Protein AF-A0A8S3I1Z5-F1 (afdb_monomer_lite)

Structure (mmCIF, N/CA/C/O backbone):
data_AF-A0A8S3I1Z5-F1
#
_entry.id   AF-A0A8S3I1Z5-F1
#
loop_
_atom_site.group_PDB
_atom_site.id
_atom_site.type_symbol
_atom_site.label_atom_id
_atom_site.label_alt_id
_atom_site.label_comp_id
_atom_site.label_asym_id
_atom_site.label_entity_id
_atom_site.label_seq_id
_atom_site.pdbx_PDB_ins_code
_atom_site.Cartn_x
_atom_site.Cartn_y
_atom_site.Cartn_z
_atom_site.occupancy
_atom_site.B_iso_or_equiv
_atom_site.auth_seq_id
_atom_site.auth_comp_id
_atom_site.auth_asym_id
_atom_site.auth_atom_id
_atom_si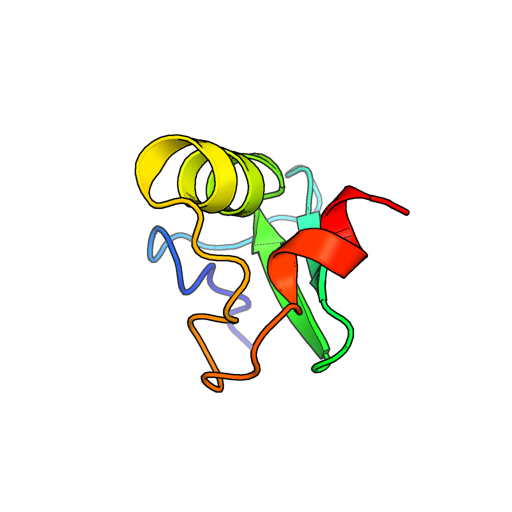te.pdbx_PDB_model_num
ATOM 1 N N . MET A 1 1 ? -4.469 -10.123 14.736 1.00 43.66 1 MET A N 1
ATOM 2 C CA . MET A 1 1 ? -3.272 -10.093 13.874 1.00 43.66 1 MET A CA 1
ATOM 3 C C . MET A 1 1 ? -3.012 -8.636 13.541 1.00 43.66 1 MET A C 1
ATOM 5 O O . MET A 1 1 ? -3.986 -7.947 13.269 1.00 43.66 1 MET A O 1
ATOM 9 N N . ALA A 1 2 ? -1.778 -8.148 13.666 1.00 51.91 2 ALA A N 1
ATOM 10 C CA . ALA A 1 2 ? -1.457 -6.757 13.356 1.00 51.91 2 ALA A CA 1
ATOM 11 C C . ALA A 1 2 ? -1.491 -6.568 11.834 1.00 51.91 2 ALA A C 1
ATOM 13 O O . ALA A 1 2 ? -0.709 -7.188 11.116 1.00 51.91 2 ALA A O 1
ATOM 14 N N . ASN A 1 3 ? -2.435 -5.766 11.352 1.00 73.81 3 ASN A N 1
ATOM 15 C CA . ASN A 1 3 ? -2.456 -5.311 9.972 1.00 73.81 3 ASN A CA 1
ATOM 16 C C . ASN A 1 3 ? -1.623 -4.028 9.958 1.00 73.81 3 ASN A C 1
ATOM 18 O O . ASN A 1 3 ? -2.110 -2.979 10.355 1.00 73.81 3 ASN A O 1
ATOM 22 N N . GLU A 1 4 ? -0.345 -4.121 9.602 1.00 88.50 4 GLU A N 1
ATOM 23 C CA . GLU A 1 4 ? 0.577 -2.981 9.561 1.00 88.50 4 GLU A CA 1
ATOM 24 C C . GLU A 1 4 ? 0.920 -2.605 8.116 1.00 88.50 4 GLU A C 1
ATOM 26 O O . GLU A 1 4 ? 1.143 -3.455 7.253 1.00 88.50 4 GLU A O 1
ATOM 31 N N . CYS A 1 5 ? 0.970 -1.306 7.833 1.00 89.75 5 CYS A N 1
ATOM 32 C CA . CYS A 1 5 ? 1.341 -0.795 6.526 1.00 89.75 5 CYS A CA 1
ATOM 33 C C . CYS A 1 5 ? 2.836 -1.024 6.300 1.00 89.75 5 CYS A C 1
ATOM 35 O O . CYS A 1 5 ? 3.650 -0.272 6.825 1.00 89.75 5 CYS A O 1
ATOM 37 N N . SER A 1 6 ? 3.237 -1.953 5.432 1.00 86.44 6 SER A N 1
ATOM 38 C CA . SER A 1 6 ? 4.672 -2.185 5.164 1.00 86.44 6 SER A CA 1
ATOM 39 C C . SER A 1 6 ? 5.383 -1.031 4.427 1.00 86.44 6 SER A C 1
ATOM 41 O O . SER A 1 6 ? 6.556 -1.156 4.079 1.00 86.44 6 SER A O 1
ATOM 43 N N . ILE A 1 7 ? 4.685 0.074 4.126 1.00 87.12 7 ILE A N 1
ATOM 44 C CA . ILE A 1 7 ? 5.273 1.293 3.545 1.00 87.12 7 ILE A CA 1
ATOM 45 C C . ILE A 1 7 ? 5.700 2.280 4.637 1.00 87.12 7 ILE A C 1
ATOM 47 O O . ILE A 1 7 ? 6.774 2.864 4.522 1.00 87.12 7 ILE A O 1
ATOM 51 N N . CYS A 1 8 ? 4.867 2.485 5.663 1.00 90.06 8 CYS A N 1
ATOM 52 C CA . CYS A 1 8 ? 5.122 3.452 6.738 1.00 90.06 8 CYS A CA 1
ATOM 53 C C . CYS A 1 8 ? 5.279 2.821 8.128 1.00 90.06 8 CYS A C 1
ATOM 55 O O . CYS A 1 8 ? 5.481 3.554 9.092 1.00 90.06 8 CYS A O 1
ATOM 57 N N . GLU A 1 9 ? 5.165 1.495 8.220 1.00 88.62 9 GLU A N 1
ATOM 58 C CA . GLU A 1 9 ? 5.333 0.685 9.434 1.00 88.62 9 GLU A CA 1
ATOM 59 C C . GLU A 1 9 ? 4.370 1.095 10.565 1.00 88.62 9 GLU A C 1
ATOM 61 O O . GLU A 1 9 ? 4.659 0.939 11.748 1.00 88.62 9 GLU A O 1
ATOM 66 N N . LYS A 1 10 ? 3.206 1.647 10.195 1.00 89.94 10 LYS A N 1
ATOM 67 C CA . LYS A 1 10 ? 2.121 2.017 11.116 1.00 89.94 10 LYS A CA 1
ATOM 68 C C . LYS A 1 10 ? 0.977 1.016 11.043 1.00 89.94 10 LYS A C 1
ATOM 70 O O . LYS A 1 10 ? 0.737 0.447 9.979 1.00 89.94 10 LYS A O 1
ATOM 75 N N . GLU A 1 11 ? 0.251 0.854 12.146 1.00 90.31 11 GLU A N 1
ATOM 76 C CA . GLU A 1 11 ? -1.006 0.100 12.161 1.00 90.31 11 GLU A CA 1
ATOM 77 C C . GLU A 1 11 ? -2.000 0.661 11.140 1.00 90.31 11 GLU A C 1
ATOM 79 O O . GLU A 1 11 ? -2.077 1.871 10.930 1.00 90.31 11 GLU A O 1
ATOM 84 N N . LEU A 1 12 ? -2.710 -0.256 10.488 1.00 89.62 12 LEU A N 1
ATOM 85 C CA . LEU A 1 12 ? -3.821 0.008 9.590 1.00 89.62 12 LEU A CA 1
ATOM 86 C C . LEU A 1 12 ? -5.100 -0.014 10.433 1.00 89.62 12 LEU A C 1
ATOM 88 O O . LEU A 1 12 ? -5.475 -1.079 10.935 1.00 89.62 12 LEU A O 1
ATOM 92 N N . ASN A 1 13 ? -5.790 1.120 10.566 1.00 86.19 13 ASN A N 1
ATOM 93 C CA . ASN A 1 13 ? -7.094 1.145 11.222 1.00 86.19 13 ASN A CA 1
ATOM 94 C C . ASN A 1 13 ? -8.233 1.102 10.197 1.00 86.19 13 ASN A C 1
ATOM 96 O O . ASN A 1 13 ? -8.092 1.493 9.044 1.00 86.19 13 ASN A O 1
ATOM 100 N N . GLU A 1 14 ? -9.416 0.688 10.651 1.00 80.94 14 GLU A N 1
ATOM 101 C CA . GLU A 1 14 ? -10.650 0.702 9.848 1.00 80.94 14 GLU A CA 1
ATOM 102 C C . GLU A 1 14 ? -11.095 2.121 9.455 1.00 80.94 14 GLU A C 1
ATOM 104 O O . GLU A 1 14 ? -11.871 2.295 8.520 1.00 80.94 14 GLU A O 1
ATOM 109 N N . ALA A 1 15 ? -10.626 3.132 10.191 1.00 86.50 15 ALA A N 1
ATOM 110 C CA . ALA A 1 15 ? -10.879 4.538 9.898 1.00 86.50 15 ALA A CA 1
ATOM 111 C C . ALA A 1 15 ? -9.921 5.113 8.841 1.00 86.50 15 ALA A C 1
ATOM 113 O O . ALA A 1 15 ? -10.175 6.208 8.342 1.00 86.50 15 ALA A O 1
ATOM 114 N N . ASP A 1 16 ? -8.826 4.415 8.530 1.00 86.69 16 ASP A N 1
ATOM 115 C CA . ASP A 1 16 ? -7.891 4.844 7.501 1.00 86.69 16 ASP A CA 1
ATOM 116 C C . ASP A 1 16 ? -8.384 4.428 6.114 1.00 86.69 16 ASP A C 1
ATOM 118 O O . ASP A 1 16 ? -9.016 3.389 5.921 1.00 86.69 16 ASP A O 1
ATOM 122 N N . ASP A 1 17 ? -8.043 5.234 5.113 1.00 90.88 17 ASP A N 1
ATOM 123 C CA . ASP A 1 17 ? -8.242 4.867 3.718 1.00 90.88 17 ASP A CA 1
ATOM 124 C C . ASP A 1 17 ? -7.240 3.769 3.357 1.00 90.88 17 ASP A C 1
ATOM 126 O O . ASP A 1 17 ? -6.050 4.024 3.138 1.00 90.88 17 ASP A O 1
ATOM 130 N N . LEU A 1 18 ? -7.723 2.531 3.334 1.00 90.75 18 LEU A N 1
ATOM 131 C CA . LEU A 1 18 ? -6.932 1.355 3.014 1.00 90.75 18 LEU A CA 1
ATOM 132 C C . LEU A 1 18 ? -7.131 0.953 1.556 1.00 90.75 18 LEU A C 1
ATOM 134 O O . LEU A 1 18 ? -8.236 0.984 1.020 1.00 90.75 18 LEU A O 1
ATOM 138 N N . VAL A 1 19 ? -6.045 0.536 0.918 1.00 89.81 19 VAL A N 1
ATOM 139 C CA . VAL A 1 19 ? -6.063 -0.057 -0.412 1.00 89.81 19 VAL A CA 1
ATOM 140 C C . VAL A 1 19 ? -5.500 -1.467 -0.327 1.00 89.81 19 VAL A C 1
ATOM 142 O O . VAL A 1 19 ? -4.387 -1.679 0.160 1.00 89.81 19 VAL A O 1
ATOM 145 N N . THR A 1 20 ? -6.280 -2.433 -0.796 1.00 89.38 20 THR A N 1
ATOM 146 C CA . THR A 1 20 ? -5.840 -3.820 -0.929 1.00 89.38 20 THR A CA 1
ATOM 147 C C . THR A 1 20 ? -5.382 -4.047 -2.358 1.00 89.38 20 THR A C 1
ATOM 149 O O . THR A 1 20 ? -6.096 -3.773 -3.319 1.00 89.38 20 THR A O 1
ATOM 152 N N . THR A 1 21 ? -4.146 -4.503 -2.483 1.00 88.06 21 THR A N 1
ATOM 153 C CA . THR A 1 21 ? -3.520 -4.827 -3.764 1.00 88.06 21 THR A CA 1
ATOM 154 C C . THR A 1 21 ? -3.961 -6.192 -4.273 1.00 88.06 21 THR A C 1
ATOM 156 O O . THR A 1 21 ? -4.431 -7.024 -3.502 1.00 88.06 21 THR A O 1
ATOM 159 N N . ASP A 1 22 ? -3.740 -6.459 -5.560 1.00 86.44 22 ASP A N 1
ATOM 160 C CA . ASP A 1 22 ? -4.087 -7.750 -6.178 1.00 86.44 22 ASP A CA 1
ATOM 161 C C . ASP A 1 22 ? -3.307 -8.935 -5.572 1.00 86.44 22 ASP A C 1
ATOM 163 O O . ASP A 1 22 ? -3.759 -10.074 -5.573 1.00 86.44 22 ASP A O 1
ATOM 167 N N . CYS A 1 23 ? -2.149 -8.655 -4.966 1.00 89.38 23 CYS A N 1
ATOM 168 C CA . CYS A 1 23 ? -1.386 -9.629 -4.189 1.00 89.38 23 CYS A CA 1
ATOM 169 C C . CYS A 1 23 ? -1.881 -9.817 -2.741 1.00 89.38 23 CYS A C 1
ATOM 171 O O . CYS A 1 23 ? -1.110 -10.303 -1.919 1.00 89.38 23 CYS A O 1
ATOM 173 N N . ASP A 1 24 ? -3.109 -9.399 -2.420 1.00 88.44 24 ASP A N 1
ATOM 174 C CA . ASP A 1 24 ? -3.765 -9.527 -1.104 1.00 88.44 24 ASP A CA 1
ATOM 175 C C . ASP A 1 24 ? -3.038 -8.805 0.050 1.00 88.44 24 ASP A C 1
ATOM 177 O O . ASP A 1 24 ? -3.144 -9.165 1.218 1.00 88.44 24 ASP A O 1
ATOM 181 N N . HIS A 1 25 ? -2.275 -7.754 -0.263 1.00 88.88 25 HIS A N 1
ATOM 182 C CA . HIS A 1 25 ? -1.622 -6.923 0.750 1.00 88.88 25 HIS A CA 1
ATOM 183 C C . HIS A 1 25 ? -2.319 -5.577 0.872 1.00 88.88 25 HIS A C 1
ATOM 185 O O . HIS A 1 25 ? -2.577 -4.912 -0.137 1.00 88.88 25 HIS A O 1
ATOM 191 N N . THR A 1 26 ? -2.567 -5.163 2.110 1.00 90.38 26 THR A N 1
ATOM 192 C CA . THR A 1 26 ? -3.258 -3.914 2.428 1.00 90.38 26 THR A CA 1
ATOM 193 C C . THR A 1 26 ? -2.267 -2.842 2.858 1.00 90.38 26 THR A C 1
ATOM 195 O O . THR A 1 26 ? -1.354 -3.090 3.644 1.00 90.38 26 THR A O 1
ATOM 198 N N . PHE A 1 27 ? -2.455 -1.631 2.346 1.00 90.88 27 PHE A N 1
ATOM 199 C CA . PHE A 1 27 ? -1.641 -0.464 2.669 1.00 90.88 27 PHE A CA 1
ATOM 200 C C . PHE A 1 27 ? -2.534 0.756 2.862 1.00 90.88 27 PHE A C 1
ATOM 202 O O . PHE A 1 27 ? -3.659 0.787 2.372 1.00 90.88 27 PHE A O 1
ATOM 209 N N . HIS A 1 28 ? -2.015 1.804 3.498 1.00 93.31 28 HIS A N 1
ATOM 210 C CA . HIS A 1 28 ? -2.663 3.111 3.426 1.00 93.31 28 HIS A CA 1
ATOM 211 C C . HIS A 1 28 ? -2.676 3.599 1.973 1.00 93.31 28 HIS A C 1
ATOM 213 O O . HIS A 1 28 ? -1.627 3.631 1.319 1.00 93.31 28 HIS A O 1
ATO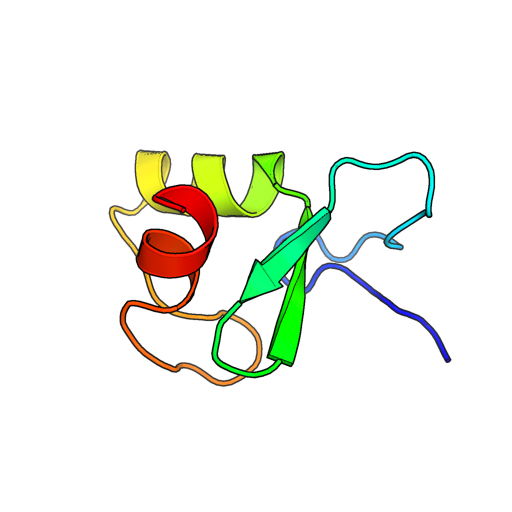M 219 N N . ARG A 1 29 ? -3.838 4.042 1.488 1.00 91.31 29 ARG A N 1
ATOM 220 C CA . ARG A 1 29 ? -4.024 4.625 0.154 1.00 91.31 29 ARG A CA 1
ATOM 221 C C . ARG A 1 29 ? -3.031 5.756 -0.090 1.00 91.31 29 ARG A C 1
ATOM 223 O O . ARG A 1 29 ? -2.383 5.786 -1.132 1.00 91.31 29 ARG A O 1
ATOM 230 N N . GLN A 1 30 ? -2.841 6.620 0.908 1.00 91.62 30 GLN A N 1
ATOM 231 C CA . GLN A 1 30 ? -1.863 7.705 0.841 1.00 91.62 30 GLN A CA 1
ATOM 232 C C . GLN A 1 30 ? -0.436 7.173 0.667 1.00 91.62 30 GLN A C 1
ATOM 234 O O . GLN A 1 30 ? 0.278 7.619 -0.221 1.00 91.62 30 GLN A O 1
ATOM 239 N N . CYS A 1 31 ? -0.026 6.175 1.455 1.00 91.38 31 CYS A N 1
ATOM 240 C CA . CYS A 1 31 ? 1.314 5.602 1.345 1.00 91.38 31 CYS A CA 1
ATOM 241 C C . CYS A 1 31 ? 1.550 4.925 -0.010 1.00 91.38 31 CYS A C 1
ATOM 243 O O . CYS A 1 31 ? 2.636 5.038 -0.577 1.00 91.38 31 CYS A O 1
ATOM 245 N N . ALA A 1 32 ? 0.542 4.228 -0.537 1.00 89.31 32 ALA A N 1
ATOM 246 C CA . ALA A 1 32 ? 0.589 3.656 -1.875 1.00 89.31 32 ALA A CA 1
ATOM 247 C C . ALA A 1 32 ? 0.752 4.757 -2.939 1.00 89.31 32 ALA A C 1
ATOM 249 O O . ALA A 1 32 ? 1.606 4.643 -3.817 1.00 89.31 32 ALA A O 1
ATOM 250 N N . GLN A 1 33 ? -0.002 5.851 -2.817 1.00 89.56 33 GLN A N 1
ATOM 251 C CA . GLN A 1 33 ? 0.002 6.954 -3.773 1.00 89.56 33 GLN A CA 1
ATOM 252 C C . GLN A 1 33 ? 1.306 7.757 -3.728 1.00 89.56 33 GLN A C 1
ATOM 254 O O . GLN A 1 33 ? 1.910 7.990 -4.770 1.00 89.56 33 GLN A O 1
ATOM 259 N N . GLU A 1 34 ? 1.811 8.089 -2.537 1.00 90.06 34 GLU A N 1
ATOM 260 C CA . GLU A 1 34 ? 3.120 8.734 -2.362 1.00 90.06 34 GLU A CA 1
ATOM 261 C C . GLU A 1 34 ? 4.253 7.881 -2.940 1.00 90.06 34 GLU A C 1
ATOM 263 O O . GLU A 1 34 ? 5.225 8.405 -3.485 1.00 90.06 34 GLU A O 1
ATOM 268 N N . ARG A 1 35 ? 4.139 6.552 -2.851 1.00 87.19 35 ARG A N 1
ATOM 269 C CA . ARG A 1 35 ? 5.141 5.628 -3.389 1.00 87.19 35 ARG A CA 1
ATOM 270 C C . ARG A 1 35 ? 5.123 5.576 -4.916 1.00 87.19 35 ARG A C 1
ATOM 272 O O . ARG A 1 35 ? 6.202 5.528 -5.521 1.00 87.19 35 ARG A O 1
ATOM 279 N N . LEU A 1 36 ? 3.935 5.642 -5.520 1.00 85.38 36 LEU A N 1
ATOM 280 C CA . LEU A 1 36 ? 3.785 5.831 -6.962 1.00 85.38 36 LEU A CA 1
ATOM 281 C C . LEU A 1 36 ? 4.376 7.174 -7.401 1.00 85.38 36 LEU A C 1
ATOM 283 O O . LEU A 1 36 ? 5.192 7.192 -8.316 1.00 85.38 36 LEU A O 1
ATOM 287 N N . ASP A 1 37 ? 4.040 8.263 -6.714 1.00 86.56 37 ASP A N 1
ATOM 288 C CA . ASP A 1 37 ? 4.455 9.620 -7.085 1.00 86.56 37 ASP A CA 1
ATOM 289 C C . ASP A 1 37 ? 5.975 9.825 -6.9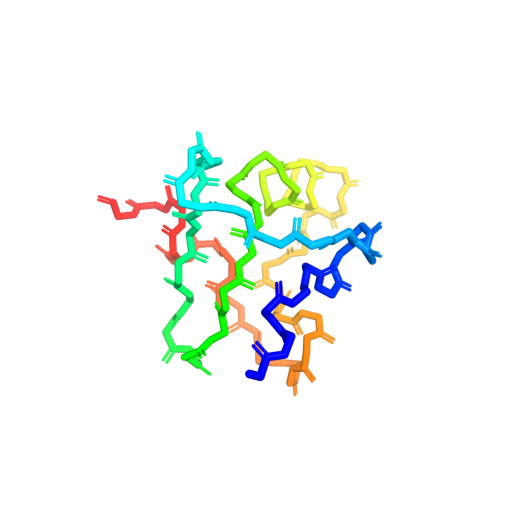28 1.00 86.56 37 ASP A C 1
ATOM 291 O O . ASP A 1 37 ? 6.676 10.211 -7.863 1.00 86.56 37 ASP A O 1
ATOM 295 N N . THR A 1 38 ? 6.527 9.434 -5.775 1.00 83.69 38 THR A N 1
ATOM 296 C CA . THR A 1 38 ? 7.936 9.686 -5.428 1.00 83.69 38 THR A CA 1
ATOM 297 C C . THR A 1 38 ? 8.904 8.807 -6.213 1.00 83.69 38 THR A C 1
ATOM 299 O O . THR A 1 38 ? 9.988 9.251 -6.594 1.00 83.69 38 THR A O 1
ATOM 302 N N . LYS A 1 39 ? 8.579 7.520 -6.395 1.00 74.50 39 LYS A N 1
ATOM 303 C CA . LYS A 1 39 ? 9.528 6.541 -6.950 1.00 74.50 3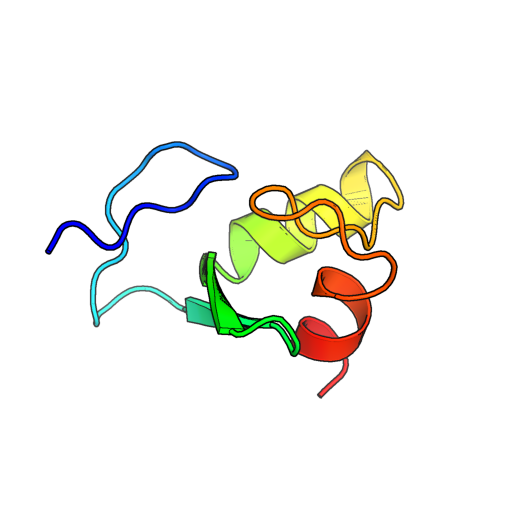9 LYS A CA 1
ATOM 304 C C . LYS A 1 39 ? 9.113 5.975 -8.302 1.00 74.50 39 LYS A C 1
ATOM 306 O O . LYS A 1 39 ? 9.900 5.221 -8.869 1.00 74.50 39 LYS A O 1
ATOM 311 N N . ASN A 1 40 ? 7.919 6.307 -8.811 1.00 76.69 40 ASN A N 1
ATOM 312 C CA . ASN A 1 40 ? 7.326 5.644 -9.981 1.00 76.69 40 ASN A CA 1
ATOM 313 C C . ASN A 1 40 ? 7.348 4.110 -9.817 1.00 76.69 40 ASN A C 1
ATOM 315 O O . ASN A 1 40 ? 7.560 3.352 -10.762 1.00 76.69 40 ASN A O 1
ATOM 319 N N . ARG A 1 41 ? 7.203 3.650 -8.566 1.00 81.00 41 ARG A N 1
ATOM 320 C CA . ARG A 1 41 ? 7.298 2.244 -8.174 1.00 81.00 41 ARG A CA 1
ATOM 321 C C . ARG A 1 41 ? 5.904 1.722 -7.907 1.00 81.00 41 ARG A C 1
ATOM 323 O O . ARG A 1 41 ? 5.308 2.038 -6.883 1.00 81.00 41 ARG A O 1
ATOM 330 N N . THR A 1 42 ? 5.422 0.897 -8.820 1.00 85.00 42 THR A N 1
ATOM 331 C CA . THR A 1 42 ? 4.145 0.196 -8.695 1.00 85.00 42 THR A CA 1
ATOM 332 C C . THR A 1 42 ? 4.284 -1.143 -7.965 1.00 85.00 42 THR A C 1
ATOM 334 O O . THR A 1 42 ? 3.292 -1.845 -7.806 1.00 85.00 42 THR A O 1
ATOM 337 N N . ASP A 1 43 ? 5.487 -1.503 -7.501 1.00 88.25 43 ASP A N 1
ATOM 338 C CA . ASP A 1 43 ? 5.748 -2.777 -6.830 1.00 88.25 43 ASP A CA 1
ATOM 339 C C . ASP A 1 43 ? 5.195 -2.842 -5.396 1.00 88.25 43 ASP A C 1
ATOM 341 O O . ASP A 1 43 ? 5.277 -1.884 -4.620 1.00 88.25 43 ASP A O 1
ATOM 345 N N . CYS A 1 44 ? 4.669 -4.001 -5.004 1.00 88.19 44 CYS A N 1
ATOM 346 C CA . CYS A 1 44 ? 4.244 -4.269 -3.635 1.00 88.19 44 CYS A CA 1
ATOM 347 C C . CYS A 1 44 ? 5.462 -4.372 -2.707 1.00 88.19 44 CYS A C 1
ATOM 349 O O . CYS A 1 44 ? 6.359 -5.179 -2.939 1.00 88.19 44 CYS A O 1
ATOM 351 N N . ARG A 1 45 ? 5.496 -3.602 -1.607 1.00 82.50 45 ARG A N 1
ATOM 352 C CA . ARG A 1 45 ? 6.640 -3.643 -0.671 1.00 82.50 45 ARG A CA 1
ATOM 353 C C . ARG A 1 45 ? 6.727 -4.951 0.110 1.00 82.50 45 ARG A C 1
ATOM 355 O O . ARG A 1 45 ? 7.828 -5.311 0.528 1.00 82.50 45 ARG A O 1
ATOM 362 N N . ALA A 1 46 ? 5.584 -5.598 0.325 1.00 83.75 46 ALA A N 1
ATOM 363 C CA . ALA A 1 46 ? 5.460 -6.777 1.166 1.00 83.75 46 ALA A CA 1
ATOM 364 C C . ALA A 1 46 ? 5.915 -8.055 0.446 1.00 83.75 46 ALA A C 1
ATOM 366 O O . ALA A 1 46 ? 6.677 -8.829 1.016 1.00 83.75 46 ALA A O 1
ATOM 367 N N . CYS A 1 47 ? 5.524 -8.243 -0.820 1.00 88.19 47 CYS A N 1
ATOM 368 C CA . CYS A 1 47 ? 5.875 -9.438 -1.598 1.00 88.19 47 CYS A CA 1
ATOM 369 C C . CYS A 1 47 ? 6.792 -9.178 -2.805 1.00 88.19 47 CYS A C 1
ATOM 371 O O . CYS A 1 47 ? 7.373 -10.120 -3.336 1.00 88.19 47 CYS A O 1
ATOM 373 N N . GLY A 1 48 ? 6.946 -7.926 -3.246 1.00 84.50 48 GLY A N 1
ATOM 374 C CA . GLY A 1 48 ? 7.762 -7.562 -4.409 1.00 84.50 48 GLY A CA 1
ATOM 375 C C . GLY A 1 48 ? 7.064 -7.688 -5.767 1.00 84.50 48 GLY A C 1
ATOM 376 O O . GLY A 1 48 ? 7.728 -7.508 -6.783 1.00 84.50 48 GLY A O 1
ATOM 377 N N . GLN A 1 49 ? 5.759 -7.984 -5.809 1.00 84.75 49 GLN A N 1
ATOM 378 C CA . GLN A 1 49 ? 5.006 -8.098 -7.063 1.00 84.75 49 GLN A CA 1
ATOM 379 C C . GLN A 1 49 ? 4.960 -6.751 -7.792 1.00 84.75 49 GLN A C 1
ATOM 381 O O . GLN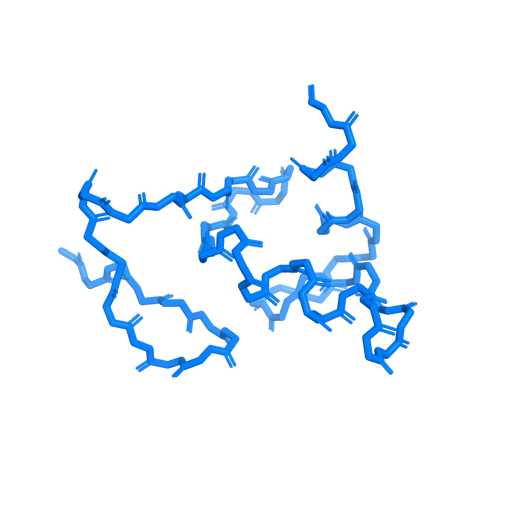 A 1 49 ? 4.568 -5.747 -7.197 1.00 84.75 49 GLN A O 1
ATOM 386 N N . ASP A 1 50 ? 5.360 -6.719 -9.061 1.00 82.88 50 ASP A N 1
ATOM 387 C CA . ASP A 1 50 ? 5.291 -5.516 -9.885 1.00 82.88 50 ASP A CA 1
ATOM 388 C C . ASP A 1 50 ? 3.836 -5.113 -10.160 1.00 82.88 50 ASP A C 1
ATOM 390 O O . ASP A 1 50 ? 2.917 -5.927 -10.080 1.00 82.88 50 ASP A O 1
ATOM 394 N N . SER A 1 51 ? 3.609 -3.830 -10.442 1.00 80.12 51 SER A N 1
ATOM 395 C CA . SER A 1 51 ? 2.292 -3.301 -10.836 1.00 80.12 51 SER A CA 1
ATOM 396 C C . SER A 1 51 ? 1.182 -3.346 -9.763 1.00 80.12 51 SER A C 1
ATOM 398 O O . SER A 1 51 ? 0.148 -2.708 -9.943 1.00 80.12 51 SER A O 1
ATOM 400 N N . ALA A 1 52 ? 1.410 -3.992 -8.617 1.00 83.56 52 ALA A N 1
ATOM 401 C CA . ALA A 1 52 ? 0.435 -4.202 -7.547 1.00 83.56 52 ALA A CA 1
ATOM 402 C C . ALA A 1 52 ? -0.165 -2.915 -6.948 1.00 83.56 52 ALA A C 1
ATOM 404 O O . ALA A 1 52 ? -1.371 -2.856 -6.731 1.00 83.56 52 ALA A O 1
ATOM 405 N N . LEU A 1 53 ? 0.642 -1.882 -6.678 1.00 83.75 53 LEU A N 1
ATOM 406 C CA . LEU A 1 53 ? 0.144 -0.603 -6.140 1.00 83.75 53 LEU A CA 1
ATOM 407 C C . LEU A 1 53 ? -0.554 0.243 -7.208 1.00 83.75 53 LEU A C 1
ATOM 409 O O . LEU A 1 53 ? -1.487 0.978 -6.898 1.00 83.75 53 LEU A O 1
ATOM 413 N N . GLY A 1 54 ? -0.074 0.155 -8.45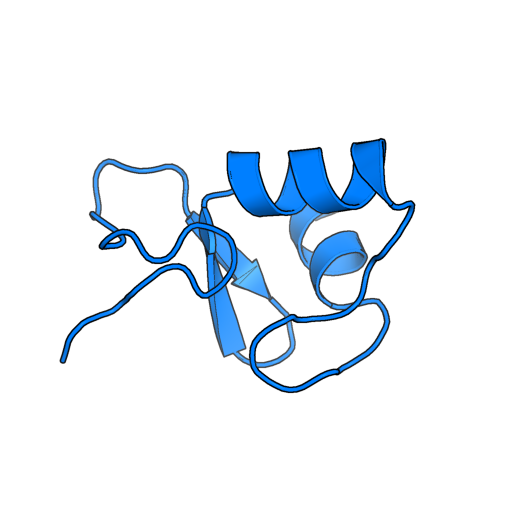1 1.00 82.56 54 GLY A N 1
ATOM 414 C CA . GLY A 1 54 ? -0.623 0.912 -9.573 1.00 82.56 54 GLY A CA 1
ATOM 415 C C . GLY A 1 54 ? -2.035 0.456 -9.910 1.00 82.56 54 GLY A C 1
ATOM 416 O O . GLY A 1 54 ? -2.937 1.283 -9.976 1.00 82.56 54 GLY A O 1
ATOM 417 N N . ASP A 1 55 ? -2.229 -0.856 -10.049 1.00 83.81 55 ASP A N 1
ATOM 418 C CA . ASP A 1 55 ? -3.545 -1.438 -10.321 1.00 83.81 55 ASP A CA 1
ATOM 419 C C . ASP A 1 55 ? -4.534 -1.148 -9.185 1.00 83.81 55 ASP A C 1
ATOM 421 O O . ASP A 1 55 ? -5.640 -0.669 -9.417 1.00 83.81 55 ASP A O 1
ATOM 425 N N . ALA A 1 56 ? -4.092 -1.311 -7.936 1.00 83.25 56 ALA A N 1
ATOM 426 C CA . ALA A 1 56 ? -4.942 -1.108 -6.769 1.00 83.25 56 ALA A CA 1
ATOM 427 C C . ALA A 1 56 ? -5.436 0.340 -6.597 1.00 83.25 56 ALA A C 1
ATOM 429 O O . ALA A 1 56 ? -6.510 0.559 -6.045 1.00 83.25 56 ALA A O 1
ATOM 430 N N . LEU A 1 57 ? -4.663 1.329 -7.059 1.00 81.00 57 LEU A N 1
ATOM 431 C CA . LEU A 1 57 ? -5.035 2.748 -7.013 1.00 81.00 57 LEU A CA 1
ATOM 432 C C . LEU A 1 57 ? -5.740 3.249 -8.280 1.00 81.00 57 LEU A C 1
ATOM 434 O O . LEU A 1 57 ? -6.364 4.310 -8.230 1.00 81.00 57 LEU A O 1
ATOM 438 N N . ALA A 1 58 ? -5.620 2.529 -9.398 1.00 77.25 58 ALA A N 1
ATOM 439 C CA . ALA A 1 58 ? -6.262 2.862 -10.670 1.00 77.25 58 ALA A CA 1
ATOM 440 C C . ALA A 1 58 ? -7.693 2.302 -10.806 1.00 77.25 58 ALA A C 1
ATOM 442 O O . ALA A 1 58 ? -8.388 2.661 -11.759 1.00 77.25 58 ALA A O 1
ATOM 443 N N . ARG A 1 59 ? -8.112 1.431 -9.881 1.00 60.09 59 ARG A N 1
ATOM 444 C CA . ARG A 1 59 ? -9.475 0.886 -9.762 1.00 60.09 59 ARG A CA 1
ATOM 445 C C . ARG A 1 59 ? -10.401 1.833 -9.002 1.00 60.09 59 ARG A C 1
ATOM 447 O O . ARG A 1 59 ? -11.588 1.878 -9.394 1.00 60.09 59 ARG A O 1
#

Foldseek 3Di:
DFLAALQPRHGDDPPACWFQWPVRHIHGLVSLVCCCVVPVFCADNPPRRGNRSVVRNVD

Sequence (59 aa):
MANECSICEKELNEADDLVTTDCDHTFHRQCAQERLDTKNRTDCRACGQDSALGDALAR

InterPro domains:
  IPR001841 Zinc finger, RING-type [PF13639] (3-47)
  IPR001841 Zinc finger, RING-type [PS50089] (5-47)
  IPR001841 Zinc finger, RING-type [SM00184] (5-47)
  IPR013083 Zinc finger, RING/FYVE/PHD-type [G3DSA:3.30.40.10] (1-55)

Organism: NCBI:txid392030

pLDDT: mean 84.55, std 8.8, range [43.66, 93.31]

Secondary structure (DSSP, 8-state):
---B-TTT--B--TTS-EEE-TTS-EEEHHHHHHHHHHH---S-TTT--TTHHHHHHH-

Radius of gyration: 10.25 Å; chains: 1; bounding box: 20×20×25 Å